Protein AF-A0A1S2LK38-F1 (afdb_monomer)

Structure (mmCIF, N/CA/C/O backbone):
data_AF-A0A1S2LK38-F1
#
_entry.id   AF-A0A1S2LK38-F1
#
loop_
_atom_site.group_PDB
_atom_site.id
_atom_site.type_symbol
_atom_site.label_atom_id
_atom_site.label_alt_id
_atom_site.label_comp_id
_atom_site.label_asym_id
_atom_site.label_entity_id
_atom_site.label_seq_id
_atom_site.pdbx_PDB_ins_code
_atom_site.Cartn_x
_atom_site.Cartn_y
_atom_site.Cartn_z
_atom_site.occupancy
_atom_site.B_iso_or_equiv
_atom_site.auth_seq_id
_atom_site.auth_comp_id
_atom_site.auth_asym_id
_atom_site.auth_atom_id
_atom_site.pdbx_PDB_model_num
ATOM 1 N N . MET A 1 1 ? -35.729 -10.141 14.417 1.00 37.84 1 MET A N 1
ATOM 2 C CA . MET A 1 1 ? -35.329 -11.181 13.449 1.00 37.84 1 MET A CA 1
ATOM 3 C C . MET A 1 1 ? -34.375 -10.490 12.484 1.00 37.84 1 MET A C 1
ATOM 5 O O . MET A 1 1 ? -34.811 -9.935 11.492 1.00 37.84 1 MET A O 1
ATOM 9 N N . GLU A 1 2 ? -33.108 -10.362 12.882 1.00 44.50 2 GLU A N 1
ATOM 10 C CA . GLU A 1 2 ? -32.076 -9.619 12.144 1.00 44.50 2 GLU A CA 1
ATOM 11 C C . GLU A 1 2 ? -31.234 -10.608 11.342 1.00 44.50 2 GLU A C 1
ATOM 13 O O . GLU A 1 2 ? -30.244 -11.151 11.826 1.00 44.50 2 GLU A O 1
ATOM 18 N N . ARG A 1 3 ? -31.670 -10.900 10.125 1.00 46.03 3 ARG A N 1
ATOM 19 C CA . ARG A 1 3 ? -30.861 -11.533 9.081 1.00 46.03 3 ARG A CA 1
ATOM 20 C C . ARG A 1 3 ? -31.345 -10.942 7.767 1.00 46.03 3 ARG A C 1
ATOM 22 O O . ARG A 1 3 ? -32.547 -10.738 7.650 1.00 46.03 3 ARG A O 1
ATOM 29 N N . LEU A 1 4 ? -30.422 -10.718 6.830 1.00 39.50 4 LEU A N 1
ATOM 30 C CA . LEU A 1 4 ? -30.607 -10.134 5.485 1.00 39.50 4 LEU A CA 1
ATOM 31 C C . LEU A 1 4 ? -30.197 -8.658 5.316 1.00 39.50 4 LEU A C 1
ATOM 33 O O . LEU A 1 4 ? -30.880 -7.902 4.641 1.00 39.50 4 LEU A O 1
ATOM 37 N N . VAL A 1 5 ? -29.053 -8.237 5.871 1.00 44.19 5 VAL A N 1
ATOM 38 C CA . VAL A 1 5 ? -28.320 -7.062 5.325 1.00 44.19 5 VAL A CA 1
ATOM 39 C C . VAL A 1 5 ? -26.857 -7.404 4.978 1.00 44.19 5 VAL A C 1
ATOM 41 O O . VAL A 1 5 ? -26.115 -6.566 4.487 1.00 44.19 5 VAL A O 1
ATOM 44 N N . ILE A 1 6 ? -26.416 -8.651 5.199 1.00 48.28 6 ILE A N 1
ATOM 45 C CA . ILE A 1 6 ? -25.014 -9.062 4.982 1.00 48.28 6 ILE A CA 1
ATOM 46 C C . ILE A 1 6 ? -24.794 -9.684 3.587 1.00 48.28 6 ILE A C 1
ATOM 48 O O . ILE A 1 6 ? -23.670 -9.685 3.101 1.00 48.28 6 ILE A O 1
ATOM 52 N N . GLU A 1 7 ? -25.838 -10.174 2.911 1.00 45.19 7 GLU A N 1
ATOM 53 C CA . GLU A 1 7 ? -25.674 -10.988 1.691 1.00 45.19 7 GLU A CA 1
ATOM 54 C C . GLU A 1 7 ? -25.658 -10.193 0.371 1.00 45.19 7 GLU A C 1
ATOM 56 O O . GLU A 1 7 ? -25.196 -10.721 -0.633 1.00 45.19 7 GLU A O 1
ATOM 61 N N . GLU A 1 8 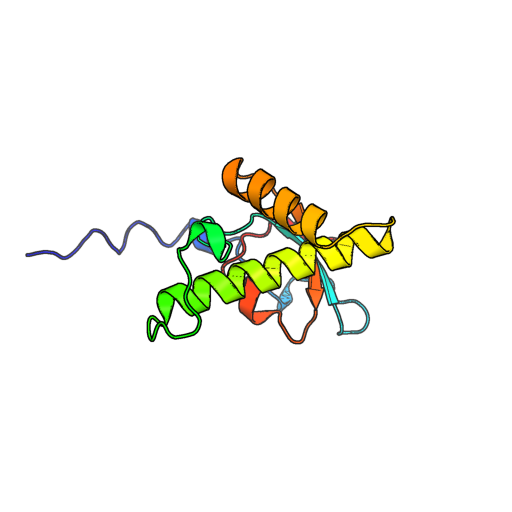? -26.078 -8.922 0.349 1.00 40.34 8 GLU A N 1
ATOM 62 C CA . GLU A 1 8 ? -26.121 -8.126 -0.897 1.00 40.34 8 GLU A CA 1
ATOM 63 C C . GLU A 1 8 ? -24.900 -7.215 -1.129 1.00 40.34 8 GLU A C 1
ATOM 65 O O . GLU A 1 8 ? -24.821 -6.550 -2.160 1.00 40.34 8 GLU A O 1
ATOM 70 N N . LEU A 1 9 ? -23.911 -7.195 -0.227 1.00 44.91 9 LEU A N 1
ATOM 71 C CA . LEU A 1 9 ? -22.712 -6.352 -0.384 1.00 44.91 9 LEU A CA 1
ATOM 72 C C . LEU A 1 9 ? -21.540 -7.016 -1.140 1.00 44.91 9 LEU A C 1
ATOM 74 O O . LEU A 1 9 ? -20.551 -6.348 -1.410 1.00 44.91 9 LEU A O 1
ATOM 78 N N . THR A 1 10 ? -21.586 -8.302 -1.502 1.00 49.44 10 THR A N 1
ATOM 79 C CA . THR A 1 10 ? -20.333 -9.085 -1.645 1.00 49.44 10 THR A CA 1
ATOM 80 C C . THR A 1 10 ? -20.229 -9.989 -2.878 1.00 49.44 10 THR A C 1
ATOM 82 O O . THR A 1 10 ? -19.765 -11.122 -2.783 1.00 49.44 10 THR A O 1
ATOM 85 N N . ILE A 1 11 ? -20.595 -9.492 -4.064 1.00 45.94 11 ILE A N 1
ATOM 86 C CA . ILE A 1 11 ? -20.181 -10.141 -5.331 1.00 45.94 11 ILE A CA 1
ATOM 87 C C . ILE A 1 11 ? -19.426 -9.170 -6.244 1.00 45.94 11 ILE A C 1
ATOM 89 O O . ILE A 1 11 ? -18.402 -9.546 -6.807 1.00 45.94 11 ILE A O 1
ATOM 93 N N . PHE A 1 12 ? -19.860 -7.909 -6.350 1.00 40.03 12 PHE A N 1
ATOM 94 C CA . PHE A 1 12 ? -19.207 -6.922 -7.223 1.00 40.03 12 PHE A CA 1
ATOM 95 C C . PHE A 1 12 ? -17.961 -6.260 -6.608 1.00 40.03 12 PHE A C 1
ATOM 97 O O . PHE A 1 12 ? -17.039 -5.928 -7.348 1.00 40.03 12 PHE A O 1
ATOM 104 N N . GLU A 1 13 ? -17.878 -6.114 -5.279 1.00 48.88 13 GLU A N 1
ATOM 105 C CA . GLU A 1 13 ? -16.700 -5.519 -4.614 1.00 48.88 13 GLU A CA 1
ATOM 106 C C . GLU A 1 13 ? -15.478 -6.460 -4.593 1.00 48.88 13 GLU A C 1
ATOM 108 O O . GLU A 1 13 ? -14.349 -6.007 -4.445 1.00 48.88 13 GLU A O 1
ATOM 113 N N . THR A 1 14 ? -15.672 -7.766 -4.794 1.00 52.91 14 THR A N 1
ATOM 114 C CA . THR A 1 14 ? -14.608 -8.785 -4.743 1.00 52.91 14 THR A CA 1
ATOM 115 C C . THR A 1 14 ? -13.897 -9.046 -6.070 1.00 52.91 14 THR A C 1
ATOM 117 O O . THR A 1 14 ? -12.851 -9.688 -6.064 1.00 52.91 14 THR A O 1
ATOM 120 N N . VAL A 1 15 ? -14.431 -8.579 -7.205 1.00 57.72 15 VAL A 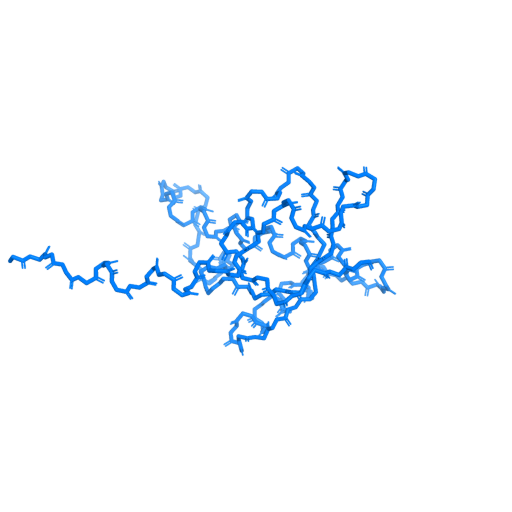N 1
ATOM 121 C CA . VAL A 1 15 ? -13.925 -8.976 -8.540 1.00 57.72 15 VAL A CA 1
ATOM 122 C C . VAL A 1 15 ? -12.567 -8.346 -8.870 1.00 57.72 15 VAL A C 1
ATOM 124 O O . VAL A 1 15 ? -11.833 -8.883 -9.686 1.00 57.72 15 VAL A O 1
ATOM 127 N N . ASN A 1 16 ? -12.204 -7.247 -8.205 1.00 75.88 16 ASN A N 1
ATOM 128 C CA . ASN A 1 16 ? -10.984 -6.493 -8.502 1.00 75.88 16 ASN A CA 1
ATOM 129 C C . ASN A 1 16 ? -10.038 -6.390 -7.301 1.00 75.88 16 ASN A C 1
ATOM 131 O O . ASN A 1 16 ? -9.231 -5.471 -7.247 1.00 75.88 16 ASN A O 1
ATOM 135 N N . ASN A 1 17 ? -10.148 -7.266 -6.303 1.00 91.25 17 ASN A N 1
ATOM 136 C CA . ASN A 1 17 ? -9.185 -7.267 -5.203 1.00 91.25 17 ASN A CA 1
ATOM 137 C C . ASN A 1 17 ? -7.826 -7.798 -5.664 1.00 91.25 17 ASN A C 1
ATOM 139 O O . ASN A 1 17 ? -7.743 -8.570 -6.617 1.00 91.25 17 ASN A O 1
ATOM 143 N N . PHE A 1 18 ? -6.762 -7.390 -4.976 1.00 94.44 18 PHE A N 1
ATOM 144 C CA . PHE A 1 18 ? -5.408 -7.824 -5.286 1.00 94.44 18 PHE A CA 1
ATOM 145 C C . PHE A 1 18 ? -5.310 -9.349 -5.337 1.00 94.44 18 PHE A C 1
ATOM 147 O O . PHE A 1 18 ? -5.553 -10.051 -4.353 1.00 94.44 18 PHE A O 1
ATOM 154 N N . ASN A 1 19 ? -4.904 -9.843 -6.500 1.00 94.69 19 ASN A N 1
ATOM 155 C CA . ASN A 1 19 ? -4.648 -11.239 -6.775 1.00 94.69 19 ASN A CA 1
ATOM 156 C C . ASN A 1 19 ? -3.159 -11.410 -7.080 1.00 94.69 19 ASN A C 1
ATOM 158 O O . ASN A 1 19 ? -2.665 -11.045 -8.147 1.00 94.69 19 ASN A O 1
ATOM 162 N N . ALA A 1 20 ? -2.431 -12.015 -6.141 1.00 94.62 20 ALA A N 1
ATOM 163 C CA . ALA A 1 20 ? -1.000 -12.250 -6.288 1.00 94.62 20 ALA A CA 1
ATOM 164 C C . ALA A 1 20 ? -0.646 -13.093 -7.527 1.00 94.62 20 ALA A C 1
ATOM 166 O O . ALA A 1 20 ? 0.462 -12.963 -8.035 1.00 94.62 20 ALA A O 1
ATOM 167 N N . ALA A 1 21 ? -1.553 -13.941 -8.022 1.00 94.25 21 ALA A N 1
ATOM 168 C CA . ALA A 1 21 ? -1.310 -14.751 -9.216 1.00 94.25 21 ALA A CA 1
ATOM 169 C C . ALA A 1 21 ? -1.378 -13.941 -10.525 1.00 94.25 21 ALA A C 1
ATOM 171 O O . ALA A 1 21 ? -0.840 -14.382 -11.537 1.00 94.25 21 ALA A O 1
ATOM 172 N N . GLU A 1 22 ? -2.025 -12.773 -10.51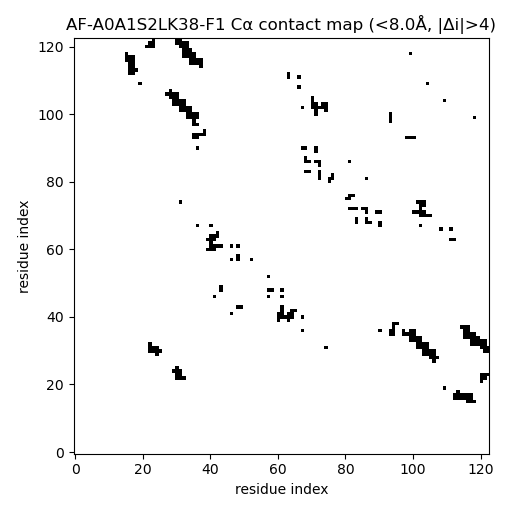0 1.00 94.12 22 GLU A N 1
ATOM 173 C CA . GLU A 1 22 ? -2.169 -11.884 -11.672 1.00 94.12 22 GLU A CA 1
ATOM 174 C C . GLU A 1 22 ? -1.089 -10.795 -11.725 1.00 94.12 22 GLU A C 1
ATOM 176 O O . GLU A 1 22 ? -0.900 -10.155 -12.758 1.00 94.12 22 GLU A O 1
ATOM 181 N N . ALA A 1 23 ? -0.368 -10.579 -10.623 1.00 95.88 23 ALA A N 1
ATOM 182 C CA . ALA A 1 23 ? 0.625 -9.522 -10.520 1.00 95.88 23 ALA A CA 1
ATOM 183 C C . ALA A 1 23 ? 1.925 -9.838 -11.281 1.00 95.88 23 ALA A C 1
ATOM 185 O O . ALA A 1 23 ? 2.435 -10.962 -11.268 1.00 95.88 23 ALA A O 1
ATOM 186 N N . TYR A 1 24 ? 2.524 -8.804 -11.879 1.00 97.06 24 TYR A N 1
ATOM 187 C CA . TYR A 1 24 ? 3.838 -8.884 -12.517 1.00 97.06 24 TYR A CA 1
ATOM 188 C C . TYR A 1 24 ? 4.954 -8.836 -11.463 1.00 97.06 24 TYR A C 1
ATOM 190 O O . TYR A 1 24 ? 5.440 -7.769 -11.083 1.00 97.06 24 TYR A O 1
ATOM 198 N N . TRP A 1 25 ? 5.346 -10.003 -10.952 1.00 97.25 25 TRP A N 1
ATOM 199 C CA . TRP A 1 25 ? 6.414 -10.112 -9.956 1.00 97.25 25 TRP A CA 1
ATOM 200 C C . TRP A 1 25 ? 7.801 -9.928 -10.572 1.00 97.25 25 TRP A C 1
ATOM 202 O O . TRP A 1 25 ? 8.201 -10.660 -11.478 1.00 97.25 25 TRP A O 1
ATOM 212 N N . ARG A 1 26 ? 8.575 -9.001 -10.010 1.00 96.06 26 ARG A N 1
ATOM 213 C CA . ARG A 1 26 ? 9.981 -8.765 -10.345 1.00 96.06 26 ARG A CA 1
ATOM 214 C C . ARG A 1 26 ? 10.870 -9.586 -9.426 1.00 96.06 26 ARG A C 1
ATOM 216 O O . ARG A 1 26 ? 10.813 -9.439 -8.202 1.00 96.06 26 ARG A O 1
ATOM 223 N N . ASP A 1 27 ? 11.633 -10.504 -10.013 1.00 93.31 27 ASP A N 1
ATOM 224 C CA . ASP A 1 27 ? 12.527 -11.435 -9.310 1.00 93.31 27 ASP A CA 1
ATOM 225 C C . ASP A 1 27 ? 11.849 -12.185 -8.145 1.00 93.31 27 ASP A C 1
ATOM 227 O O . ASP A 1 27 ? 12.475 -12.498 -7.135 1.00 93.31 27 ASP A O 1
ATOM 231 N N . ASN A 1 28 ? 10.535 -12.437 -8.258 1.00 92.06 28 ASN A N 1
ATOM 232 C CA . ASN A 1 28 ? 9.696 -13.032 -7.208 1.00 92.06 28 ASN A CA 1
ATOM 233 C C . ASN A 1 28 ? 9.723 -12.274 -5.855 1.00 92.06 28 ASN A C 1
ATOM 235 O O . ASN A 1 28 ? 9.439 -12.847 -4.799 1.00 92.06 28 ASN A O 1
ATOM 239 N N . SER A 1 29 ? 10.081 -10.987 -5.879 1.00 94.88 29 SER A N 1
ATOM 240 C CA . SER A 1 29 ? 10.355 -10.180 -4.683 1.00 94.88 29 SER A CA 1
ATOM 241 C C . SER A 1 29 ? 9.317 -9.083 -4.448 1.00 94.88 29 SER A C 1
ATOM 243 O O . SER A 1 29 ? 8.855 -8.909 -3.321 1.00 94.88 29 SER A O 1
ATOM 245 N N . TYR A 1 30 ? 8.896 -8.375 -5.496 1.00 97.25 30 TYR A N 1
ATOM 246 C CA . TYR A 1 30 ? 7.865 -7.341 -5.419 1.00 97.25 30 TYR A CA 1
ATOM 247 C C . TYR A 1 30 ? 7.099 -7.210 -6.736 1.00 97.25 30 TYR A C 1
ATOM 249 O O . TYR A 1 30 ? 7.551 -7.684 -7.776 1.00 97.25 30 TYR A O 1
ATOM 257 N N . CYS A 1 31 ? 5.952 -6.546 -6.696 1.00 97.81 31 CYS A N 1
ATOM 258 C CA . CYS A 1 31 ? 5.201 -6.115 -7.868 1.00 97.81 31 CYS A CA 1
ATOM 259 C C . CYS A 1 31 ? 4.744 -4.664 -7.685 1.00 97.81 31 CYS A C 1
ATOM 261 O O . CYS A 1 31 ? 4.749 -4.132 -6.569 1.00 97.81 31 CYS A O 1
ATOM 263 N N . TYR A 1 32 ? 4.350 -4.027 -8.783 1.00 98.19 32 TYR A N 1
ATOM 264 C CA . TYR A 1 32 ? 3.734 -2.710 -8.750 1.00 98.19 32 TYR A CA 1
ATOM 265 C C . TYR A 1 32 ? 2.263 -2.814 -9.120 1.00 98.19 32 TYR A C 1
ATOM 267 O O . TYR A 1 32 ? 1.881 -3.519 -10.055 1.00 98.19 32 TYR A O 1
ATOM 275 N N . ILE A 1 33 ? 1.436 -2.072 -8.400 1.00 97.69 33 ILE A N 1
ATOM 276 C CA . ILE A 1 33 ? 0.018 -1.941 -8.706 1.00 97.69 33 ILE A CA 1
ATOM 277 C C . ILE A 1 33 ? -0.382 -0.478 -8.677 1.00 97.69 33 ILE A C 1
ATOM 279 O O . ILE A 1 33 ? 0.249 0.345 -8.018 1.00 97.69 33 ILE A O 1
ATOM 283 N N . LYS A 1 34 ? -1.493 -0.174 -9.328 1.00 98.00 34 LYS A N 1
ATOM 284 C CA . LYS A 1 34 ? -2.284 1.021 -9.085 1.00 98.00 34 LYS A CA 1
ATOM 285 C C . LYS A 1 34 ? -3.585 0.569 -8.442 1.00 98.00 34 LYS A C 1
ATOM 287 O O . LYS A 1 34 ? -4.345 -0.170 -9.061 1.00 98.00 34 LYS A O 1
ATOM 292 N N . GLY A 1 35 ? -3.831 0.962 -7.197 1.00 96.38 35 GLY A N 1
ATOM 293 C CA . GLY A 1 35 ? -4.943 0.433 -6.404 1.00 96.38 35 GLY A CA 1
ATOM 294 C C . GLY A 1 35 ? -5.581 1.465 -5.487 1.00 96.38 35 GLY A C 1
ATOM 295 O O . GLY A 1 35 ? -5.006 2.515 -5.208 1.00 96.38 35 GLY A O 1
ATOM 296 N N . TYR A 1 36 ? -6.792 1.166 -5.034 1.00 96.31 36 TYR A N 1
ATOM 297 C CA . TYR A 1 36 ? -7.545 1.977 -4.089 1.00 96.31 36 TYR A CA 1
ATOM 298 C C . TYR A 1 36 ? -7.203 1.572 -2.661 1.00 96.31 36 TYR A C 1
ATOM 300 O O . TYR A 1 36 ? -7.201 0.391 -2.315 1.00 96.31 36 TYR A O 1
ATOM 308 N N . ILE A 1 37 ? -6.955 2.569 -1.817 1.00 94.62 37 ILE A N 1
ATOM 309 C CA . ILE A 1 37 ? -6.691 2.344 -0.399 1.00 94.62 37 ILE A CA 1
ATOM 310 C C . ILE A 1 37 ? -8.019 2.044 0.308 1.00 94.62 37 ILE A C 1
ATOM 312 O O . ILE A 1 37 ? -8.969 2.825 0.166 1.00 94.62 37 ILE A O 1
ATOM 316 N N . PRO A 1 38 ? -8.108 0.964 1.102 1.00 92.62 38 PRO A N 1
ATOM 317 C CA . PRO A 1 38 ? -9.301 0.668 1.880 1.00 92.62 38 PRO A CA 1
ATOM 318 C C . PRO A 1 38 ? -9.674 1.827 2.810 1.00 92.62 38 PRO A C 1
ATOM 320 O O . PRO A 1 38 ? -8.827 2.374 3.514 1.00 92.62 38 PRO A O 1
ATOM 323 N N . LYS A 1 39 ? -10.967 2.164 2.882 1.00 91.25 39 LYS A N 1
ATOM 324 C CA . LYS A 1 39 ? -11.481 3.242 3.755 1.00 91.25 39 LYS A CA 1
ATOM 325 C C . LYS A 1 39 ? -11.105 3.067 5.234 1.00 91.25 39 LYS A C 1
ATOM 327 O O . LYS A 1 39 ? -11.006 4.045 5.965 1.00 91.25 39 LYS A O 1
ATOM 332 N N . ASP A 1 40 ? -10.908 1.818 5.655 1.00 88.94 40 ASP A N 1
ATOM 333 C CA . ASP A 1 40 ? -10.598 1.454 7.034 1.00 88.94 40 ASP A CA 1
ATOM 334 C C . ASP A 1 40 ? -9.083 1.476 7.330 1.00 88.94 40 ASP A C 1
ATOM 336 O O . ASP A 1 40 ? -8.684 1.246 8.469 1.00 88.94 40 ASP A O 1
ATOM 340 N N . ALA A 1 41 ? -8.228 1.767 6.340 1.00 90.31 41 ALA A N 1
ATOM 341 C CA . ALA A 1 41 ? -6.794 1.981 6.531 1.00 90.31 41 ALA A CA 1
ATOM 342 C C . ALA A 1 41 ? -6.561 3.348 7.201 1.00 90.31 41 ALA A C 1
ATOM 344 O O . ALA A 1 41 ? -6.251 4.352 6.553 1.00 90.31 41 ALA A O 1
ATOM 345 N N . LEU A 1 42 ? -6.792 3.394 8.512 1.00 89.81 42 LEU A N 1
ATOM 346 C CA . LEU A 1 42 ? -6.749 4.595 9.340 1.00 89.81 42 LEU A CA 1
ATOM 347 C C . LEU A 1 42 ? -5.446 4.661 10.137 1.00 89.81 42 LEU A C 1
ATOM 349 O O . LEU A 1 42 ? -5.052 3.690 10.783 1.00 89.81 42 LEU A O 1
ATOM 353 N N . SER A 1 43 ? -4.827 5.839 10.165 1.00 87.38 43 SER A N 1
ATOM 354 C CA . SER A 1 43 ? -3.651 6.088 11.004 1.00 87.38 43 SER A CA 1
ATOM 355 C C . SER A 1 43 ? -3.971 5.941 12.503 1.00 87.38 43 SER A C 1
ATOM 357 O O . SER A 1 43 ? -5.145 5.987 12.908 1.00 87.38 43 SER A O 1
ATOM 359 N N . PRO A 1 44 ? -2.953 5.825 13.381 1.00 84.75 44 PRO A N 1
ATOM 360 C CA . PRO A 1 44 ? -3.157 5.844 14.831 1.00 84.75 44 PRO A CA 1
ATOM 361 C C . PRO A 1 44 ? -3.974 7.035 15.330 1.00 84.75 44 PRO A C 1
ATOM 363 O O . PRO A 1 44 ? -4.827 6.880 16.207 1.00 84.7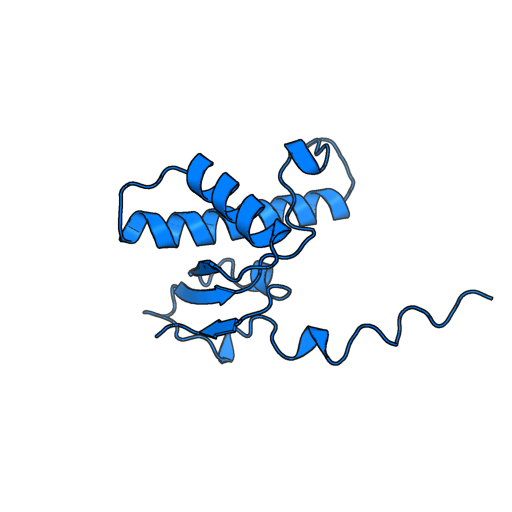5 44 PRO A O 1
ATOM 366 N N . LEU A 1 45 ? -3.726 8.207 14.738 1.00 85.00 45 LEU A N 1
ATOM 367 C CA . LEU A 1 45 ? -4.391 9.461 15.081 1.00 85.00 45 LEU A CA 1
ATOM 368 C C . LEU A 1 45 ? -5.865 9.455 14.657 1.00 85.00 45 LEU A C 1
ATOM 370 O O . LEU A 1 45 ? -6.709 9.990 15.366 1.00 85.00 45 LEU A O 1
ATOM 374 N N . GLU A 1 46 ? -6.194 8.817 13.534 1.00 83.88 46 GLU A N 1
ATOM 375 C CA . GLU A 1 46 ? -7.570 8.729 13.027 1.00 83.88 46 GLU A CA 1
ATOM 376 C C . GLU A 1 46 ? -8.406 7.667 13.752 1.00 83.88 46 GLU A C 1
ATOM 378 O O . GLU A 1 46 ? -9.619 7.810 13.896 1.00 83.88 46 GLU A O 1
ATOM 383 N N . SER A 1 47 ? -7.772 6.594 14.224 1.00 79.81 47 SER A N 1
ATOM 384 C CA . SER A 1 47 ? -8.456 5.442 14.829 1.00 79.81 47 SER A CA 1
ATOM 385 C C . SER A 1 47 ? -8.509 5.471 16.365 1.00 79.81 47 SER A C 1
ATOM 387 O O . SER A 1 47 ? -9.081 4.558 16.987 1.00 79.81 47 SER A O 1
ATOM 389 N N . ASN A 1 48 ? -7.931 6.505 16.997 1.00 78.88 48 ASN A N 1
ATOM 390 C CA . ASN A 1 48 ? -7.657 6.536 18.439 1.00 78.88 48 ASN A CA 1
ATOM 391 C C . ASN A 1 48 ? -7.029 5.203 18.878 1.00 78.88 48 ASN A C 1
ATOM 393 O O . ASN A 1 48 ? -7.545 4.508 19.770 1.00 78.88 48 ASN A O 1
ATOM 397 N N . PHE A 1 49 ? -6.011 4.764 18.133 1.00 77.62 49 PHE A N 1
ATOM 398 C CA . PHE A 1 49 ? -5.326 3.511 18.407 1.00 77.62 49 PHE A CA 1
ATOM 399 C C . PHE A 1 49 ? -4.516 3.650 19.693 1.00 77.62 49 PHE A C 1
ATOM 401 O O . PHE A 1 49 ? -3.809 4.631 19.900 1.00 77.62 49 PHE A O 1
ATOM 408 N N . SER A 1 50 ? -4.612 2.636 20.548 1.00 76.88 50 SER A N 1
ATOM 409 C CA . SER A 1 50 ? -3.696 2.447 21.666 1.00 76.88 50 SER A CA 1
ATOM 410 C C . SER A 1 50 ? -3.057 1.070 21.498 1.00 76.88 50 SER A C 1
ATOM 412 O O . SER A 1 50 ? -3.806 0.102 21.323 1.00 76.88 50 SER A O 1
ATOM 414 N N . PRO A 1 51 ? -1.719 0.948 21.576 1.00 70.25 51 PRO A N 1
ATOM 415 C CA . PRO A 1 51 ? -1.028 -0.343 21.530 1.00 70.25 51 PRO A CA 1
ATOM 416 C C . PRO A 1 51 ? -1.521 -1.334 22.595 1.00 70.25 51 PRO A C 1
ATOM 418 O O . PRO A 1 51 ? -1.493 -2.547 22.388 1.00 70.25 51 PRO A O 1
ATOM 421 N N . GLU A 1 52 ? -2.028 -0.813 23.715 1.00 73.81 52 GLU A N 1
ATOM 422 C CA . GLU A 1 52 ? -2.585 -1.578 24.836 1.00 73.81 52 GLU A CA 1
ATOM 423 C C . GLU A 1 52 ? -4.019 -2.068 24.568 1.00 73.81 52 GLU A C 1
ATOM 425 O O . GLU A 1 52 ? -4.570 -2.888 25.310 1.00 73.81 52 GLU A O 1
ATOM 430 N N . SER A 1 53 ? -4.649 -1.593 23.489 1.00 70.38 53 SER A N 1
ATOM 431 C CA . SER A 1 53 ? -5.984 -2.022 23.096 1.00 70.38 53 SER A CA 1
ATOM 432 C C . SER A 1 53 ? -5.966 -3.484 22.648 1.00 70.38 53 SER A C 1
ATOM 434 O O . SER A 1 53 ? -5.379 -3.844 21.631 1.00 70.38 53 SER A O 1
ATOM 436 N N . LYS A 1 54 ? -6.720 -4.339 23.348 1.00 75.25 54 LYS A N 1
ATOM 437 C CA . LYS A 1 54 ? -6.979 -5.733 22.933 1.00 75.25 54 LYS A CA 1
ATOM 438 C C . LYS A 1 54 ? -7.928 -5.842 21.726 1.00 75.25 54 LYS A C 1
ATOM 440 O O . LYS A 1 54 ? -8.334 -6.943 21.353 1.00 75.25 54 LYS A O 1
ATOM 445 N N . CYS A 1 55 ? -8.325 -4.720 21.120 1.00 80.81 55 CYS A N 1
ATOM 446 C CA . CYS A 1 55 ? -9.246 -4.706 19.991 1.00 80.81 55 CYS A CA 1
ATOM 447 C C . CYS A 1 55 ? -8.537 -5.156 18.706 1.00 80.81 55 CYS A C 1
ATOM 449 O O . CYS A 1 55 ? -7.904 -4.357 18.016 1.00 80.81 55 CYS A O 1
ATOM 451 N N . LYS A 1 56 ? -8.701 -6.439 18.356 1.00 81.44 56 LYS A N 1
ATOM 452 C CA . LYS A 1 56 ? -8.155 -7.039 17.123 1.00 81.44 56 LYS A CA 1
ATOM 453 C C . LYS A 1 56 ? -8.501 -6.236 15.866 1.00 81.44 56 LYS A C 1
ATOM 455 O O . LYS A 1 56 ? -7.655 -6.068 15.002 1.00 81.44 56 LYS A O 1
ATOM 460 N N . LYS A 1 57 ? -9.720 -5.688 15.800 1.00 80.75 57 LYS A N 1
ATOM 461 C CA . LYS A 1 57 ? -10.189 -4.872 14.673 1.00 80.75 57 LYS A CA 1
ATOM 462 C C . LYS A 1 57 ? -9.374 -3.583 14.507 1.00 80.75 57 LYS A C 1
ATOM 464 O O . LYS A 1 57 ? -8.973 -3.258 13.401 1.00 80.75 57 LYS A O 1
ATOM 469 N N . LYS A 1 58 ? -9.092 -2.873 15.607 1.00 79.00 58 LYS A N 1
ATOM 470 C CA . LYS A 1 58 ? -8.268 -1.655 15.568 1.00 79.00 58 LYS A CA 1
ATOM 471 C C . LYS A 1 58 ? -6.821 -1.953 15.173 1.00 79.00 58 LYS A C 1
ATOM 473 O O . LYS A 1 58 ? -6.243 -1.178 14.425 1.00 79.00 58 LYS A O 1
ATOM 478 N N . ARG A 1 59 ? -6.261 -3.071 15.652 1.00 83.44 59 ARG A N 1
ATOM 479 C CA . ARG A 1 59 ? -4.919 -3.518 15.250 1.00 83.44 59 ARG A CA 1
ATOM 480 C C . ARG A 1 59 ? -4.852 -3.820 13.753 1.00 83.44 59 ARG A C 1
ATOM 482 O O . ARG A 1 59 ? -3.980 -3.285 13.091 1.00 83.44 59 ARG A O 1
ATOM 489 N N . PHE A 1 60 ? -5.819 -4.570 13.230 1.00 85.06 60 PHE A N 1
ATOM 490 C CA . PHE A 1 60 ? -5.893 -4.878 11.802 1.00 85.06 60 PHE A CA 1
ATOM 491 C C . PHE A 1 60 ? -5.928 -3.611 10.928 1.00 85.06 60 PHE A C 1
ATOM 493 O O . PHE A 1 60 ? -5.220 -3.526 9.936 1.00 85.06 60 PHE A O 1
ATOM 500 N N . TYR A 1 61 ? -6.716 -2.601 11.307 1.00 84.81 61 TYR A N 1
ATOM 501 C CA . TYR A 1 61 ? -6.784 -1.328 10.575 1.00 84.81 61 TYR A CA 1
ATOM 502 C C . TYR A 1 61 ? -5.493 -0.516 10.627 1.00 84.81 61 TYR A C 1
ATOM 504 O O . TYR A 1 61 ? -5.123 0.109 9.634 1.00 84.81 61 TYR A O 1
ATOM 512 N N . TYR A 1 62 ? -4.806 -0.557 11.766 1.00 86.25 62 TYR A N 1
ATOM 513 C CA . TYR A 1 62 ? -3.488 0.041 11.909 1.00 86.25 62 TYR A CA 1
ATOM 51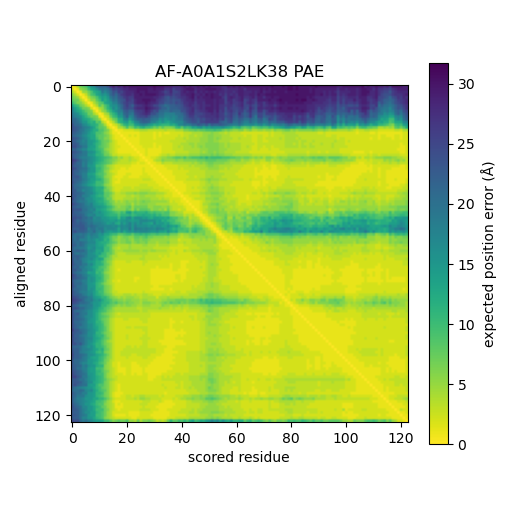4 C C . TYR A 1 62 ? -2.451 -0.659 11.017 1.00 86.25 62 TYR A C 1
ATOM 516 O O . TYR A 1 62 ? -1.746 0.015 10.275 1.00 86.25 62 TYR A O 1
ATOM 524 N N . GLU A 1 63 ? -2.405 -1.994 11.025 1.00 90.38 63 GLU A N 1
ATOM 525 C CA . GLU A 1 63 ? -1.503 -2.780 10.167 1.00 90.38 63 GLU A CA 1
ATOM 526 C C . GLU A 1 63 ? -1.811 -2.527 8.682 1.00 90.38 63 GLU A C 1
ATOM 528 O O . GLU A 1 63 ? -0.909 -2.297 7.880 1.00 90.38 63 GLU A O 1
ATOM 533 N N . LEU A 1 64 ? -3.094 -2.455 8.314 1.00 91.62 64 LEU A N 1
ATOM 534 C CA . LEU A 1 64 ? -3.516 -2.112 6.958 1.00 91.62 64 LEU A CA 1
ATOM 535 C C . LEU A 1 64 ? -3.005 -0.727 6.536 1.00 91.62 64 LEU A C 1
ATOM 537 O O . LEU A 1 64 ? -2.483 -0.579 5.431 1.00 91.62 64 LEU A O 1
ATOM 541 N N . TRP A 1 65 ? -3.128 0.276 7.410 1.00 94.62 65 TRP A N 1
ATOM 542 C CA . TRP A 1 65 ? -2.580 1.615 7.187 1.00 94.62 65 TRP A CA 1
ATOM 543 C C . TRP A 1 65 ? -1.053 1.602 7.039 1.00 94.62 65 TRP A C 1
ATOM 545 O O . TRP A 1 65 ? -0.529 2.226 6.115 1.00 94.62 65 TRP A O 1
ATOM 555 N N . GLU A 1 66 ? -0.343 0.880 7.904 1.00 95.25 66 GLU A N 1
ATOM 556 C CA . GLU A 1 66 ? 1.120 0.788 7.893 1.00 95.25 66 GLU A CA 1
ATOM 557 C C . GLU A 1 66 ? 1.625 0.160 6.589 1.00 95.25 66 GLU A C 1
ATOM 559 O O . GLU A 1 66 ? 2.460 0.750 5.899 1.00 95.25 66 GLU A O 1
ATOM 564 N N . HIS A 1 67 ? 1.052 -0.978 6.186 1.00 97.19 67 HIS A N 1
ATOM 565 C CA . HIS A 1 67 ? 1.432 -1.667 4.953 1.00 97.19 67 HIS A CA 1
ATOM 566 C C . HIS A 1 67 ? 1.133 -0.838 3.698 1.00 97.19 67 HIS A C 1
ATOM 568 O O . HIS A 1 67 ? 1.973 -0.774 2.800 1.00 97.19 67 HIS A O 1
ATOM 574 N N . HIS A 1 68 ? -0.010 -0.146 3.637 1.00 97.25 68 HIS A N 1
ATOM 575 C CA . HIS A 1 68 ? -0.312 0.746 2.511 1.00 97.25 68 HIS A CA 1
ATOM 576 C C . HIS A 1 68 ? 0.620 1.963 2.481 1.00 97.25 68 HIS A C 1
ATOM 578 O O . HIS A 1 68 ? 1.089 2.343 1.409 1.00 97.25 68 HIS A O 1
ATOM 584 N N . THR A 1 69 ? 0.937 2.549 3.640 1.00 97.62 69 THR A N 1
ATOM 585 C CA . THR A 1 69 ? 1.877 3.679 3.723 1.00 97.62 69 THR A CA 1
ATOM 586 C C . THR A 1 69 ? 3.248 3.256 3.215 1.00 97.62 69 THR A C 1
ATOM 588 O O . THR A 1 69 ? 3.833 3.932 2.370 1.00 97.62 69 THR A O 1
ATOM 591 N N . PHE A 1 70 ? 3.728 2.095 3.663 1.00 97.88 70 PHE A N 1
ATOM 592 C CA . PHE A 1 70 ? 5.003 1.542 3.230 1.00 97.88 70 PHE A CA 1
ATOM 593 C C . PHE A 1 70 ? 5.026 1.230 1.730 1.00 97.88 70 PHE A C 1
ATOM 595 O O . PHE A 1 70 ? 6.010 1.535 1.056 1.00 97.88 70 PHE A O 1
ATOM 602 N N . ALA A 1 71 ? 3.946 0.682 1.173 1.00 98.06 71 ALA A N 1
ATOM 603 C CA . ALA A 1 71 ? 3.861 0.392 -0.256 1.00 98.06 71 ALA A CA 1
ATOM 604 C C . ALA A 1 71 ? 3.884 1.660 -1.129 1.00 98.06 71 ALA A C 1
ATOM 606 O O . ALA A 1 71 ? 4.502 1.665 -2.194 1.00 98.06 71 ALA A O 1
ATOM 607 N N . ILE A 1 72 ? 3.259 2.751 -0.674 1.00 98.12 72 ILE A N 1
ATOM 608 C CA . ILE A 1 72 ? 3.315 4.062 -1.344 1.00 98.12 72 ILE A CA 1
ATOM 609 C C . ILE A 1 72 ? 4.720 4.659 -1.219 1.00 98.12 72 ILE A C 1
ATOM 611 O O . ILE A 1 72 ? 5.314 5.071 -2.215 1.00 98.12 72 ILE A O 1
ATOM 615 N N . TRP A 1 73 ? 5.263 4.687 -0.000 1.00 98.31 73 TRP A N 1
ATOM 616 C CA . TRP A 1 73 ? 6.579 5.253 0.286 1.00 98.31 73 TRP A CA 1
ATOM 617 C C . TRP A 1 73 ? 7.682 4.555 -0.515 1.00 98.31 73 TRP A C 1
ATOM 619 O O . TRP A 1 73 ? 8.456 5.209 -1.211 1.00 98.31 73 TRP A O 1
ATOM 629 N N . SER A 1 74 ? 7.702 3.220 -0.487 1.00 97.12 74 SER A N 1
ATOM 630 C CA . SER A 1 74 ? 8.695 2.408 -1.196 1.00 97.12 74 SER A CA 1
ATOM 631 C C . SER A 1 74 ? 8.601 2.533 -2.717 1.00 97.12 74 SER A C 1
ATOM 633 O O . SER A 1 74 ? 9.621 2.437 -3.390 1.00 97.12 74 SER A O 1
ATOM 635 N N . TYR A 1 75 ? 7.415 2.797 -3.270 1.00 97.00 75 TYR A N 1
ATOM 636 C CA . TYR A 1 75 ? 7.265 3.116 -4.688 1.00 97.00 75 TYR A CA 1
ATOM 637 C C . TYR A 1 75 ? 7.805 4.512 -5.036 1.00 97.00 75 TYR A C 1
ATOM 639 O O . TYR A 1 75 ? 8.427 4.712 -6.080 1.00 97.00 75 TYR A O 1
ATOM 647 N N . LYS A 1 76 ? 7.563 5.503 -4.172 1.00 96.69 76 LYS A N 1
ATOM 648 C CA . LYS A 1 76 ? 7.959 6.897 -4.406 1.00 96.69 76 LYS A CA 1
ATOM 649 C C . LYS A 1 76 ? 9.457 7.129 -4.247 1.00 96.69 76 LYS A C 1
ATOM 651 O O . LYS A 1 76 ? 10.052 7.794 -5.093 1.00 96.69 76 LYS A O 1
ATOM 656 N N . ILE A 1 77 ? 10.072 6.527 -3.228 1.00 96.06 77 ILE A N 1
ATOM 657 C CA . ILE A 1 77 ? 11.499 6.710 -2.932 1.00 96.06 77 ILE A CA 1
ATOM 658 C C . ILE A 1 77 ? 12.423 6.180 -4.044 1.00 96.06 77 ILE A C 1
ATOM 660 O O . ILE A 1 77 ? 13.569 6.601 -4.163 1.00 96.06 77 ILE A O 1
ATOM 664 N N . GLU A 1 78 ? 11.926 5.281 -4.899 1.00 92.62 78 GLU A N 1
ATOM 665 C CA . GLU A 1 78 ? 12.654 4.808 -6.084 1.00 92.62 78 GLU A CA 1
ATOM 666 C C . GLU A 1 78 ? 12.779 5.870 -7.183 1.00 92.62 78 GLU A C 1
ATOM 668 O O . GLU A 1 78 ? 13.657 5.765 -8.040 1.00 92.62 78 GLU A O 1
ATOM 673 N N . LYS A 1 79 ? 11.903 6.881 -7.182 1.00 88.25 79 LYS A N 1
ATOM 674 C CA . LYS A 1 79 ? 11.841 7.920 -8.220 1.00 88.25 79 LYS A CA 1
ATOM 675 C C . LYS A 1 79 ? 12.393 9.256 -7.744 1.00 88.25 79 LYS A C 1
ATOM 677 O O . LYS A 1 79 ? 12.969 9.996 -8.538 1.00 88.25 79 LYS A O 1
ATOM 682 N N . GLU A 1 80 ? 12.204 9.576 -6.471 1.00 91.44 80 GLU A N 1
ATOM 683 C CA . GLU A 1 80 ? 12.553 10.874 -5.902 1.00 91.44 80 GLU A CA 1
ATOM 684 C C . GLU A 1 80 ? 12.850 10.774 -4.404 1.00 91.44 80 GLU A C 1
ATOM 686 O O . GLU A 1 80 ? 12.576 9.762 -3.763 1.00 91.44 80 GLU A O 1
ATOM 691 N N . LYS A 1 81 ? 13.419 11.838 -3.826 1.00 94.19 81 LYS A N 1
ATOM 692 C CA . LYS A 1 81 ? 13.490 11.948 -2.365 1.00 94.19 81 LYS A CA 1
ATOM 693 C C . LYS A 1 81 ? 12.068 12.086 -1.840 1.00 94.19 81 LYS A C 1
ATOM 695 O O . LYS A 1 81 ? 11.375 13.015 -2.243 1.00 94.19 81 LYS A O 1
ATOM 700 N N . PHE A 1 82 ? 11.664 11.160 -0.982 1.00 95.69 82 PHE A N 1
ATOM 701 C CA . PHE A 1 82 ? 10.299 11.085 -0.493 1.00 95.69 82 PHE A CA 1
ATOM 702 C C . PHE A 1 82 ? 10.292 10.623 0.961 1.00 95.69 82 PHE A C 1
ATOM 704 O O . PHE A 1 82 ? 10.821 9.554 1.283 1.00 95.69 82 PHE A O 1
ATOM 711 N N . GLU A 1 83 ? 9.710 11.434 1.835 1.00 97.25 83 GLU A N 1
ATOM 712 C CA . GLU A 1 83 ? 9.676 11.174 3.272 1.00 97.25 83 GLU A CA 1
ATOM 713 C C . GLU A 1 83 ? 8.448 10.343 3.665 1.00 97.25 83 GLU A C 1
ATOM 715 O O . GLU A 1 83 ? 7.434 10.275 2.959 1.00 97.25 83 GLU A O 1
ATOM 720 N N . TRP A 1 84 ? 8.528 9.683 4.819 1.00 95.62 84 TRP A N 1
ATOM 721 C CA . TRP A 1 84 ? 7.444 8.835 5.317 1.00 95.62 84 TRP A CA 1
ATOM 722 C C . TRP A 1 84 ? 6.146 9.626 5.532 1.00 95.62 84 TRP A C 1
ATOM 724 O O . TRP A 1 84 ? 5.062 9.184 5.148 1.00 95.62 84 TRP A O 1
ATOM 734 N N . GLU A 1 85 ? 6.243 10.831 6.091 1.00 95.69 85 GLU A N 1
ATOM 735 C CA . GLU A 1 85 ? 5.112 11.723 6.349 1.00 95.69 85 GLU A CA 1
ATOM 736 C C . GLU A 1 85 ? 4.383 12.119 5.058 1.00 95.69 85 GLU A C 1
ATOM 738 O O . GLU A 1 85 ? 3.158 12.273 5.051 1.00 95.69 85 GLU A O 1
ATOM 743 N N . GLU A 1 86 ? 5.108 12.240 3.944 1.00 96.88 86 GLU A N 1
ATOM 744 C CA . GLU A 1 86 ? 4.513 12.507 2.635 1.00 96.88 86 GLU A CA 1
ATOM 745 C C . GLU A 1 86 ? 3.694 11.306 2.147 1.00 96.88 86 GLU A C 1
ATOM 747 O O . GLU A 1 86 ? 2.587 11.484 1.635 1.00 96.88 86 GLU A O 1
ATOM 752 N N . ALA A 1 87 ? 4.172 10.079 2.380 1.00 97.38 87 ALA A N 1
ATOM 753 C CA . ALA A 1 87 ? 3.427 8.860 2.064 1.00 97.38 87 ALA A CA 1
ATOM 754 C C . ALA A 1 87 ? 2.154 8.725 2.907 1.00 97.38 87 ALA A C 1
ATOM 756 O O . ALA A 1 87 ? 1.099 8.387 2.368 1.00 97.38 87 ALA A O 1
ATOM 757 N N . VAL A 1 88 ? 2.222 9.050 4.204 1.00 96.81 88 VAL A N 1
ATOM 758 C CA . VAL A 1 88 ? 1.048 9.074 5.095 1.00 96.81 88 VAL A CA 1
ATOM 759 C C . VAL A 1 88 ? -0.000 10.061 4.581 1.00 96.81 88 VAL A C 1
ATOM 761 O O . VAL A 1 88 ? -1.191 9.741 4.525 1.00 96.81 88 VAL A O 1
ATOM 764 N N . ASN A 1 89 ? 0.434 11.25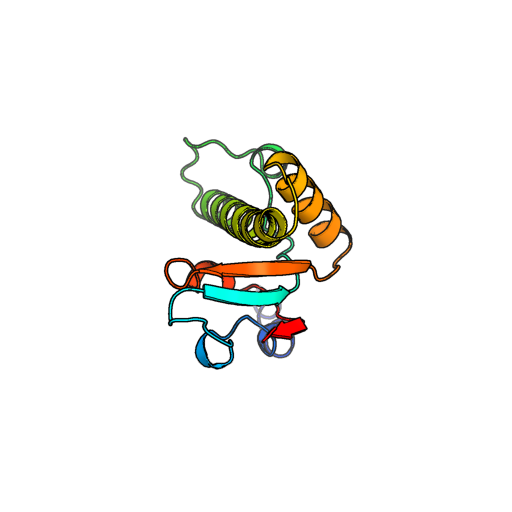5 4.169 1.00 96.62 89 ASN A N 1
ATOM 765 C CA . ASN A 1 89 ? -0.458 12.272 3.621 1.00 96.62 89 ASN A CA 1
ATOM 766 C C . ASN A 1 89 ? -1.070 11.837 2.284 1.00 96.62 89 ASN A C 1
ATOM 768 O O . ASN A 1 89 ? -2.280 11.986 2.098 1.00 96.62 89 ASN A O 1
ATOM 772 N N . LEU A 1 90 ? -0.276 11.258 1.376 1.00 96.94 90 LEU A N 1
ATOM 773 C CA . LEU A 1 90 ? -0.789 10.716 0.116 1.00 96.94 90 LEU A CA 1
ATOM 774 C C . LEU A 1 90 ? -1.803 9.602 0.351 1.00 96.94 90 LEU A C 1
ATOM 776 O O . LEU A 1 90 ? -2.860 9.624 -0.276 1.00 96.94 90 LEU A O 1
ATOM 780 N N . LEU A 1 91 ? -1.523 8.676 1.274 1.00 96.94 91 LEU A N 1
ATOM 781 C CA . LEU A 1 91 ? -2.464 7.626 1.645 1.00 96.94 91 LEU A CA 1
ATOM 782 C C . LEU A 1 91 ? -3.803 8.244 2.036 1.00 96.94 91 LEU A C 1
ATOM 784 O O . LEU A 1 91 ? -4.833 7.911 1.455 1.00 96.94 91 LEU A O 1
ATOM 788 N N . LYS A 1 92 ? -3.789 9.187 2.981 1.00 96.31 92 LYS A N 1
ATOM 789 C CA . LYS A 1 92 ? -5.005 9.840 3.467 1.00 96.31 92 LYS A CA 1
ATOM 790 C C . LYS A 1 92 ? -5.777 10.526 2.340 1.00 96.31 92 LYS A C 1
ATOM 792 O O . LYS A 1 92 ? -6.966 10.271 2.169 1.00 96.31 92 LYS A O 1
ATOM 797 N N . VAL A 1 93 ? -5.102 11.355 1.544 1.00 96.94 93 VAL A N 1
ATOM 798 C CA . VAL A 1 93 ? -5.727 12.105 0.445 1.00 96.94 93 VAL A CA 1
ATOM 799 C C . VAL A 1 93 ? -6.330 11.159 -0.595 1.00 96.94 93 VAL A C 1
ATOM 801 O O . VAL A 1 93 ? -7.468 11.364 -1.011 1.00 96.94 93 VAL A O 1
ATOM 804 N N . HIS A 1 94 ? -5.613 10.114 -1.007 1.00 97.44 94 HIS A N 1
ATOM 805 C CA . HIS A 1 94 ? -6.107 9.171 -2.010 1.00 97.44 94 HIS A CA 1
ATOM 806 C C . HIS A 1 94 ? -7.232 8.280 -1.473 1.00 97.44 94 HIS A C 1
ATOM 808 O O . HIS A 1 94 ? -8.217 8.062 -2.178 1.00 97.44 94 HIS A O 1
ATOM 814 N N . ARG A 1 95 ? -7.138 7.825 -0.219 1.00 95.88 95 ARG A N 1
ATOM 815 C CA . ARG A 1 95 ? -8.199 7.080 0.473 1.00 95.88 95 ARG A CA 1
ATOM 816 C C . ARG A 1 95 ? -9.485 7.901 0.551 1.00 95.88 95 ARG A C 1
ATOM 818 O O . ARG A 1 95 ? -10.539 7.430 0.130 1.00 95.88 95 ARG A O 1
ATOM 825 N N . ASP A 1 96 ? -9.394 9.134 1.048 1.00 95.62 96 ASP A N 1
ATOM 826 C CA . ASP A 1 96 ? -10.558 9.988 1.308 1.00 95.62 96 ASP A CA 1
ATOM 827 C C . ASP A 1 96 ? -11.231 10.439 0.000 1.00 95.62 96 ASP A C 1
ATOM 829 O O . ASP A 1 96 ? -12.459 10.479 -0.087 1.00 95.62 96 ASP A O 1
ATOM 833 N N . ASN A 1 97 ? -10.440 10.694 -1.049 1.00 96.06 97 ASN A N 1
ATOM 834 C CA . ASN A 1 97 ? -10.950 11.042 -2.380 1.00 96.06 97 ASN A CA 1
ATOM 835 C C . ASN A 1 97 ? -11.284 9.824 -3.254 1.00 96.06 97 ASN A C 1
ATOM 837 O O . ASN A 1 97 ? -11.704 9.999 -4.398 1.00 96.06 97 ASN A O 1
ATOM 841 N N . LYS A 1 98 ? -11.100 8.596 -2.747 1.00 94.81 98 LYS A N 1
ATOM 842 C CA . LYS A 1 98 ? -11.281 7.343 -3.499 1.00 94.81 98 LYS A CA 1
ATOM 843 C C . LYS A 1 98 ? -10.533 7.353 -4.835 1.00 94.81 98 LYS A C 1
ATOM 845 O O . LYS A 1 98 ? -11.069 6.953 -5.866 1.00 94.81 98 LYS A O 1
ATOM 850 N N . MET A 1 99 ? -9.297 7.837 -4.820 1.00 96.31 99 MET A N 1
ATOM 851 C CA . MET A 1 99 ? -8.427 7.876 -5.989 1.00 96.31 99 MET A CA 1
ATOM 852 C C . MET A 1 99 ? -7.418 6.734 -5.921 1.00 96.31 99 MET A C 1
ATOM 854 O O . MET A 1 99 ? -6.804 6.535 -4.871 1.00 96.31 99 MET A O 1
ATOM 858 N N . PRO A 1 100 ? -7.182 6.009 -7.025 1.00 97.06 100 PRO A N 1
ATOM 859 C CA . PRO A 1 100 ? -6.172 4.971 -7.019 1.00 97.06 100 PRO A CA 1
ATOM 860 C C . PRO A 1 100 ? -4.774 5.597 -6.928 1.00 97.06 100 PRO A C 1
ATOM 862 O O . PRO A 1 100 ? -4.539 6.707 -7.417 1.0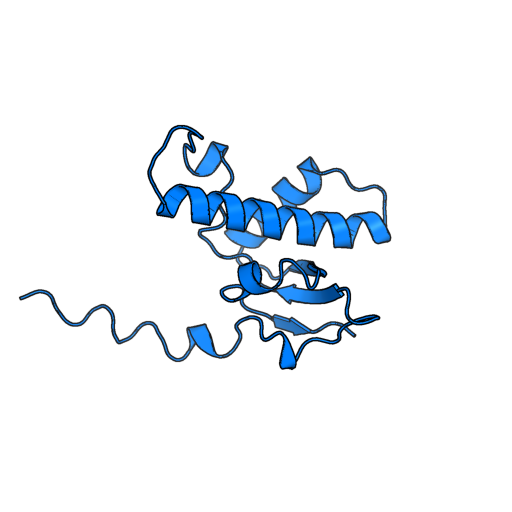0 97.06 100 PRO A O 1
ATOM 865 N N . ILE A 1 101 ? -3.842 4.884 -6.306 1.00 97.75 101 ILE A N 1
ATOM 866 C CA . ILE A 1 101 ? -2.445 5.289 -6.147 1.00 97.75 101 ILE A CA 1
ATOM 867 C C . ILE A 1 101 ? -1.516 4.136 -6.516 1.00 97.75 101 ILE A C 1
ATOM 869 O O . ILE A 1 101 ? -1.869 2.965 -6.380 1.00 97.75 101 ILE A O 1
ATOM 873 N N . GLU A 1 102 ? -0.340 4.487 -7.021 1.00 98.12 102 GLU A N 1
ATOM 874 C CA . GLU A 1 102 ? 0.711 3.533 -7.350 1.00 98.12 102 GLU A CA 1
ATOM 875 C C . GLU A 1 102 ? 1.396 3.046 -6.067 1.00 98.12 102 GLU A C 1
ATOM 877 O O . GLU A 1 102 ? 1.734 3.841 -5.187 1.00 98.12 102 GLU A O 1
ATOM 882 N N . MET A 1 103 ? 1.567 1.734 -5.954 1.00 98.12 103 MET A N 1
ATOM 883 C CA . MET A 1 103 ? 2.084 1.053 -4.774 1.00 98.12 103 MET A CA 1
ATOM 884 C C . MET A 1 103 ? 3.049 -0.051 -5.183 1.00 98.12 103 MET A C 1
ATOM 886 O O . MET A 1 103 ? 2.825 -0.755 -6.170 1.00 98.12 103 MET A O 1
ATOM 890 N N . LYS A 1 104 ? 4.096 -0.234 -4.381 1.00 97.94 104 LYS A N 1
ATOM 891 C CA . LYS A 1 104 ? 5.020 -1.361 -4.464 1.00 97.94 104 LYS A CA 1
ATOM 892 C C . LYS A 1 104 ? 4.667 -2.372 -3.380 1.00 97.94 104 LYS A C 1
ATOM 894 O O . LYS A 1 104 ? 4.798 -2.083 -2.196 1.00 97.94 104 LYS A O 1
ATOM 899 N N . ILE A 1 105 ? 4.238 -3.562 -3.785 1.00 97.69 105 ILE A N 1
ATOM 900 C CA . ILE A 1 105 ? 3.884 -4.647 -2.865 1.00 97.69 105 ILE A CA 1
ATOM 901 C C . ILE A 1 105 ? 5.008 -5.672 -2.874 1.00 97.69 105 ILE A C 1
ATOM 903 O O . ILE A 1 105 ? 5.299 -6.272 -3.909 1.00 97.69 105 ILE A O 1
ATOM 907 N N . THR A 1 106 ? 5.632 -5.891 -1.720 1.00 96.88 106 THR A N 1
ATOM 908 C CA . THR A 1 106 ? 6.636 -6.941 -1.544 1.00 96.88 106 THR A CA 1
ATOM 909 C C . THR A 1 106 ? 5.967 -8.282 -1.221 1.00 96.88 106 THR A C 1
ATOM 911 O O . THR A 1 106 ? 4.879 -8.354 -0.644 1.00 96.88 106 THR A O 1
ATOM 914 N N . ASN A 1 107 ? 6.589 -9.375 -1.660 1.00 95.31 107 ASN A N 1
ATOM 915 C CA . ASN A 1 107 ? 5.996 -10.717 -1.644 1.00 95.31 107 ASN A CA 1
ATOM 916 C C . ASN A 1 107 ? 5.728 -11.245 -0.220 1.00 95.31 107 ASN A C 1
ATOM 918 O O . ASN A 1 107 ? 4.824 -12.055 -0.007 1.00 95.31 107 ASN A O 1
ATOM 922 N N . ASP A 1 108 ? 6.501 -10.775 0.755 1.00 95.38 108 ASP A N 1
ATOM 923 C CA . ASP A 1 108 ? 6.413 -11.099 2.181 1.00 95.38 108 ASP A CA 1
ATOM 924 C C . ASP A 1 108 ? 5.176 -10.509 2.874 1.00 95.38 108 ASP A C 1
ATOM 926 O O . ASP A 1 108 ? 4.686 -11.098 3.834 1.00 95.38 108 ASP A O 1
ATOM 930 N N . VAL A 1 109 ? 4.627 -9.400 2.367 1.00 95.25 109 VAL A N 1
ATOM 931 C CA . VAL A 1 109 ? 3.456 -8.717 2.957 1.00 95.25 109 VAL A CA 1
ATOM 932 C C . VAL A 1 109 ? 2.221 -8.728 2.056 1.00 95.25 109 VAL A C 1
ATOM 934 O O . VAL A 1 109 ? 1.214 -8.109 2.389 1.00 95.25 109 VAL A O 1
ATOM 937 N N . LYS A 1 110 ? 2.260 -9.434 0.921 1.00 94.94 110 LYS A N 1
ATOM 938 C CA . LYS A 1 110 ? 1.189 -9.435 -0.093 1.00 94.94 110 LYS A CA 1
ATOM 939 C C . LYS A 1 110 ? -0.209 -9.766 0.455 1.00 94.94 110 LYS A C 1
ATOM 941 O O . LYS A 1 110 ? -1.198 -9.232 -0.037 1.00 94.94 110 LYS A O 1
ATOM 946 N N . ASP A 1 111 ? -0.294 -10.586 1.503 1.00 93.06 111 ASP A N 1
ATOM 947 C CA . ASP A 1 111 ? -1.569 -11.007 2.098 1.00 93.06 111 ASP A CA 1
ATOM 948 C C . ASP A 1 111 ? -2.282 -9.862 2.843 1.00 93.06 111 ASP A C 1
ATOM 950 O O . ASP A 1 111 ? -3.487 -9.924 3.079 1.00 93.06 111 ASP A O 1
ATOM 954 N N . TRP A 1 112 ? -1.581 -8.765 3.150 1.00 93.56 112 TRP A N 1
ATOM 955 C CA . TRP A 1 112 ? -2.196 -7.540 3.675 1.00 93.56 112 TRP A CA 1
ATOM 956 C C . TRP A 1 112 ? -2.985 -6.758 2.626 1.00 93.56 112 TRP A C 1
ATOM 958 O O . TRP A 1 112 ? -3.778 -5.885 2.978 1.00 93.56 112 TRP A O 1
ATOM 968 N N . PHE A 1 113 ? -2.807 -7.091 1.347 1.00 94.19 113 PHE A N 1
ATOM 969 C CA . PHE A 1 113 ? -3.441 -6.406 0.227 1.00 94.19 113 PHE A CA 1
ATOM 970 C C . PHE A 1 113 ? -4.654 -7.160 -0.325 1.00 94.19 113 PHE A C 1
ATOM 972 O O . PHE A 1 113 ? -5.284 -6.668 -1.249 1.00 94.19 113 PHE A O 1
ATOM 979 N N . ILE A 1 114 ? -5.070 -8.298 0.252 1.00 89.81 114 ILE A N 1
ATOM 980 C CA . ILE A 1 114 ? -6.221 -9.085 -0.251 1.00 89.81 114 ILE A CA 1
ATOM 981 C C . ILE A 1 114 ? -7.554 -8.315 -0.302 1.00 89.81 114 ILE A C 1
ATOM 983 O O . ILE A 1 114 ? -8.484 -8.742 -0.980 1.00 89.81 114 ILE A O 1
ATOM 987 N N . TYR A 1 115 ? -7.666 -7.199 0.424 1.00 85.38 115 TYR A N 1
ATOM 988 C CA . TYR A 1 115 ? -8.832 -6.304 0.406 1.00 85.38 115 TYR A CA 1
ATOM 989 C C . TYR A 1 115 ? -8.566 -4.989 -0.340 1.00 85.38 115 TYR A C 1
ATOM 991 O O . TYR A 1 115 ? -9.397 -4.082 -0.326 1.00 85.38 115 TYR A O 1
ATOM 999 N N . THR A 1 116 ? -7.393 -4.855 -0.953 1.00 93.25 116 THR A N 1
ATOM 1000 C CA . THR A 1 116 ? -7.011 -3.708 -1.769 1.00 93.25 116 THR A CA 1
ATOM 1001 C C . THR A 1 116 ? -7.570 -3.915 -3.163 1.00 93.25 116 THR A C 1
ATOM 1003 O O . THR A 1 116 ? -7.159 -4.829 -3.876 1.00 93.25 116 THR A O 1
ATOM 1006 N N . GLN A 1 117 ? -8.488 -3.046 -3.571 1.00 94.81 117 GLN A N 1
ATOM 1007 C CA . GLN A 1 117 ? -9.007 -3.063 -4.930 1.00 94.81 117 GLN A CA 1
ATOM 1008 C C . GLN A 1 117 ? -7.925 -2.565 -5.899 1.00 94.81 117 GLN A C 1
ATOM 1010 O O . GLN A 1 117 ? -7.454 -1.432 -5.795 1.00 94.81 117 GLN A O 1
ATOM 1015 N N . VAL A 1 118 ? -7.539 -3.395 -6.858 1.00 95.81 118 VAL A N 1
ATOM 1016 C CA . VAL A 1 118 ? -6.578 -3.090 -7.916 1.00 95.81 118 VAL A CA 1
ATOM 1017 C C . VAL A 1 118 ? -7.311 -2.473 -9.104 1.00 95.81 118 VAL A C 1
ATOM 1019 O O . VAL A 1 118 ? -8.275 -3.024 -9.627 1.00 95.81 118 VAL A O 1
ATOM 1022 N N . ASN A 1 119 ? -6.843 -1.303 -9.531 1.00 95.69 119 ASN A N 1
ATOM 1023 C CA . ASN A 1 119 ? -7.234 -0.684 -10.793 1.00 95.69 119 ASN A CA 1
ATOM 1024 C C . ASN A 1 119 ? -6.396 -1.240 -11.953 1.00 95.69 119 ASN A C 1
ATOM 1026 O O . ASN A 1 119 ? -6.907 -1.412 -13.052 1.00 95.69 119 ASN A O 1
ATOM 1030 N N . GLU A 1 120 ? -5.101 -1.469 -11.720 1.00 96.62 120 GLU A N 1
ATOM 1031 C CA . GLU A 1 120 ? -4.160 -1.928 -12.743 1.00 96.62 120 GLU A CA 1
ATOM 1032 C C . GLU A 1 120 ? -2.940 -2.616 -12.109 1.00 96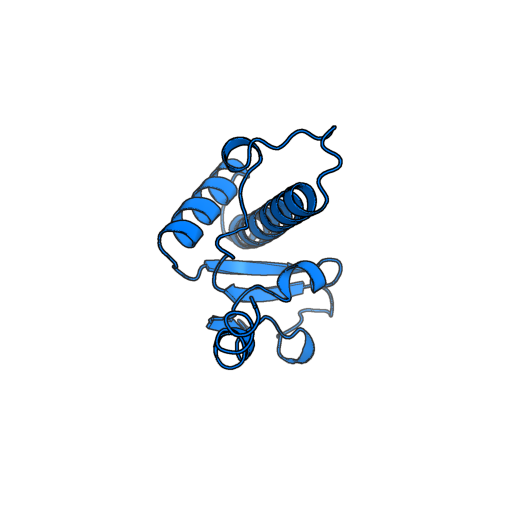.62 120 GLU A C 1
ATOM 1034 O O . GLU A 1 120 ? -2.405 -2.129 -11.110 1.00 96.62 120 GLU A O 1
ATOM 1039 N N . TYR A 1 121 ? -2.474 -3.718 -12.703 1.00 96.69 121 TYR A N 1
ATOM 1040 C CA . TYR A 1 121 ? -1.153 -4.290 -12.420 1.00 96.69 121 TYR A CA 1
ATOM 1041 C C . TYR A 1 121 ? -0.127 -3.646 -13.354 1.00 96.69 121 TYR A C 1
ATOM 1043 O O . TYR A 1 121 ? -0.309 -3.655 -14.570 1.00 96.69 121 TYR A O 1
ATOM 1051 N N . LEU A 1 122 ? 0.945 -3.088 -12.795 1.00 96.31 122 LEU A N 1
ATOM 1052 C CA . LEU A 1 122 ? 1.947 -2.335 -13.547 1.00 96.31 122 LEU A CA 1
ATOM 1053 C C . LEU A 1 122 ? 3.145 -3.249 -13.852 1.00 96.31 122 LEU A C 1
ATOM 1055 O O . LEU A 1 122 ? 3.710 -3.846 -12.933 1.00 96.31 122 LEU A O 1
ATOM 1059 N N . ALA A 1 123 ? 3.500 -3.377 -15.134 1.00 88.69 123 ALA A N 1
ATOM 1060 C CA . ALA A 1 123 ? 4.610 -4.213 -15.607 1.00 88.69 123 ALA A CA 1
ATOM 1061 C C . ALA A 1 123 ? 5.979 -3.541 -15.411 1.00 88.69 123 ALA A C 1
ATOM 1063 O O . ALA A 1 123 ? 6.119 -2.326 -15.673 1.00 88.69 123 ALA A O 1
#

Foldseek 3Di:
DDDPPPPPPPDVLQPQFDDPVPADDDVLWKFKFFWWQALLLDDCVRLVDDPPDPPPSSVLSNVLVVQQLCFQQVVVVVPDDDDSVNSSVVNVVCNVVRHTGMTMGTNVCSVSRRSIGTPGTDD

Radius of gyration: 15.41 Å; Cα contacts (8 Å, |Δi|>4): 175; chains: 1; bounding box: 49×27×40 Å

Organism: NCBI:txid393763

pLDDT: mean 86.58, std 16.61, range [37.84, 98.31]

Mean predicted aligned error: 7.08 Å

Nearest PDB structures (foldseek):
  3erm-assembly2_C-2  TM=4.958E-01  e=8.219E+00  Pseudomonas syringae pv. tomato
  6w62-assembly1_A  TM=2.948E-01  e=2.854E+00  Lachnospiraceae bacterium ND2006

Sequence (123 aa):
MERLVIEELTIFETVNNFNAAEAYWRDNSYCYIKGYIPKDALSPLESNFSPESKCKKKRFYYELWEHHTFAIWSYKIEKEKFEWEEAVNLLKVHRDNKMPIEMKITNDVKDWFIYTQVNEYLA

Solvent-accessible surface area (backbone atoms only — not comparable to full-atom values): 7058 Å² total; per-residue (Å²): 136,93,79,86,82,74,78,85,72,72,66,77,72,62,76,40,31,46,49,82,90,75,46,49,58,50,92,78,46,32,32,38,35,29,25,35,55,48,84,64,45,32,50,55,83,76,60,72,61,52,95,86,55,86,49,64,69,62,50,53,23,38,52,41,24,52,54,53,27,49,15,32,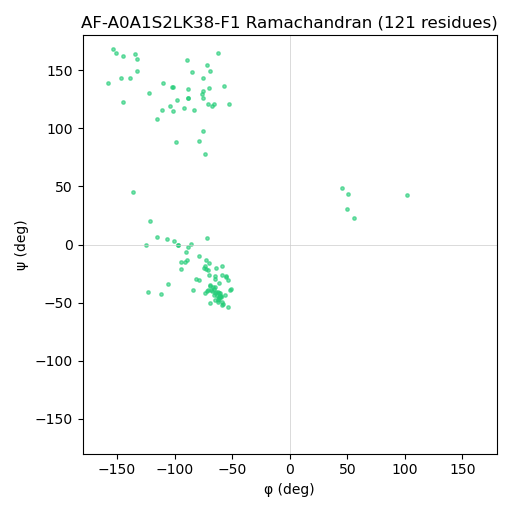30,62,44,43,46,77,79,42,95,62,55,66,68,57,21,50,50,49,48,51,55,27,31,76,68,71,36,68,43,64,28,34,46,42,61,93,57,46,80,74,35,54,73,25,36,45,79,43,70,42,125

Secondary structure (DSSP, 8-state):
---SSSSSSSSSTTTTB--TTTS--BTTTEEEEEEEPPTT---HHHHT--TT---HHHHHHHHHHHHHHHHHHHHHTTTS---HHHHHHHHHHHHHTT--EEEEEETTTGGGGTT-EEEEEE-